Protein AF-A0A969JXB5-F1 (afdb_monomer_lite)

pLDDT: mean 80.89, std 18.25, range [43.0, 97.88]

Secondary structure (DSSP, 8-state):
--HHHHHHHHHHHHHHHHHHHHHHHTS---SS-PEEEEE---S--EEEETTEEEEEHHHHHH-SSHHHHHHHHHHHHHHHHHHHHHHHHHHHHGGGSTTSGGGSSSSS--

Structure (mmCIF, N/CA/C/O backbone):
data_AF-A0A969JXB5-F1
#
_entry.id   AF-A0A969JXB5-F1
#
loop_
_atom_site.group_PDB
_atom_site.id
_atom_site.type_symbol
_atom_site.label_atom_id
_atom_site.label_alt_id
_atom_site.label_comp_id
_atom_site.label_asym_id
_atom_site.label_entity_id
_atom_site.label_seq_id
_atom_site.pdbx_PDB_ins_code
_atom_site.Cartn_x
_atom_site.Cartn_y
_atom_site.Cartn_z
_atom_site.occupancy
_atom_site.B_iso_or_equiv
_atom_site.auth_seq_id
_atom_site.auth_comp_id
_atom_site.auth_asym_id
_atom_site.auth_atom_id
_atom_site.pdbx_PDB_model_num
ATOM 1 N N . MET A 1 1 ? 5.633 -7.988 27.894 1.00 43.62 1 MET A N 1
ATOM 2 C CA . MET A 1 1 ? 5.882 -8.612 26.575 1.00 43.62 1 MET A CA 1
ATOM 3 C C . MET A 1 1 ? 4.547 -8.702 25.844 1.00 43.62 1 MET A C 1
ATOM 5 O O . MET A 1 1 ? 3.633 -9.311 26.382 1.00 43.62 1 MET A O 1
ATOM 9 N N . LYS A 1 2 ? 4.388 -8.007 24.706 1.00 53.62 2 LYS A N 1
ATOM 10 C CA . LYS A 1 2 ? 3.129 -7.912 23.942 1.00 53.62 2 LYS A CA 1
ATOM 11 C C . LYS A 1 2 ? 3.051 -9.018 22.877 1.00 53.62 2 LYS A C 1
ATOM 13 O O . LYS A 1 2 ? 3.195 -8.744 21.695 1.00 53.62 2 LYS A O 1
ATOM 18 N N . GLN A 1 3 ? 2.854 -10.268 23.288 1.00 55.38 3 GLN A N 1
ATOM 19 C CA . GLN A 1 3 ? 2.769 -11.384 22.332 1.00 55.38 3 GLN A CA 1
ATOM 20 C C . GLN A 1 3 ? 1.574 -11.247 21.368 1.00 55.38 3 GLN A C 1
ATOM 22 O O . GLN A 1 3 ? 1.705 -11.570 20.197 1.00 55.38 3 GLN A O 1
ATOM 27 N N . GLY A 1 4 ? 0.451 -10.679 21.826 1.00 57.72 4 GLY A N 1
ATOM 28 C CA . GLY A 1 4 ? -0.711 -10.409 20.968 1.00 57.72 4 GLY A CA 1
ATOM 29 C C . GLY A 1 4 ? -0.495 -9.291 19.941 1.00 57.72 4 GLY A C 1
ATOM 30 O O . GLY A 1 4 ? -0.932 -9.431 18.810 1.00 57.72 4 GLY A O 1
ATOM 31 N N . ALA A 1 5 ? 0.233 -8.224 20.295 1.00 61.16 5 ALA A N 1
ATOM 32 C CA . ALA A 1 5 ? 0.480 -7.121 19.357 1.00 61.16 5 ALA A CA 1
ATOM 33 C C . ALA A 1 5 ? 1.356 -7.562 18.176 1.00 61.16 5 ALA A C 1
ATOM 35 O O . ALA A 1 5 ? 1.070 -7.201 17.047 1.00 61.16 5 ALA A O 1
ATOM 36 N N . LEU A 1 6 ? 2.359 -8.410 18.433 1.00 63.56 6 LEU A N 1
ATOM 37 C CA . LEU A 1 6 ? 3.216 -8.955 17.377 1.00 63.56 6 LEU A CA 1
ATOM 38 C C . LEU A 1 6 ? 2.440 -9.862 16.405 1.00 63.56 6 LEU A C 1
ATOM 40 O O . LEU A 1 6 ? 2.678 -9.808 15.205 1.00 63.56 6 LEU A O 1
ATOM 44 N N . LEU A 1 7 ? 1.490 -10.663 16.904 1.00 62.44 7 LEU A N 1
ATOM 45 C CA . LEU A 1 7 ? 0.638 -11.510 16.057 1.00 62.44 7 LEU A CA 1
ATOM 46 C C . LEU A 1 7 ? -0.356 -10.690 15.221 1.00 62.44 7 LEU A C 1
ATOM 48 O O . LEU A 1 7 ? -0.614 -11.030 14.065 1.00 62.44 7 LEU A O 1
ATOM 52 N N . ASP A 1 8 ? -0.907 -9.612 15.784 1.00 75.25 8 ASP A N 1
ATOM 53 C CA . ASP A 1 8 ? -1.753 -8.682 15.030 1.00 75.25 8 ASP A CA 1
ATOM 54 C C . ASP A 1 8 ? -0.945 -7.964 13.941 1.00 75.25 8 ASP A C 1
ATOM 56 O O . ASP A 1 8 ? -1.415 -7.865 12.806 1.00 75.25 8 ASP A O 1
ATOM 60 N N . ASP A 1 9 ? 0.282 -7.532 14.248 1.00 79.88 9 ASP A N 1
ATOM 61 C CA . ASP A 1 9 ? 1.196 -6.925 13.276 1.00 79.88 9 ASP A CA 1
ATOM 62 C C . ASP A 1 9 ? 1.502 -7.896 12.121 1.00 79.88 9 ASP A C 1
ATOM 64 O O . ASP A 1 9 ? 1.387 -7.520 10.954 1.00 79.88 9 ASP A O 1
ATOM 68 N N . GLU A 1 10 ? 1.794 -9.170 12.410 1.00 87.56 10 GLU A N 1
ATOM 69 C CA . GLU A 1 10 ? 2.010 -10.210 11.389 1.00 87.56 10 GLU A CA 1
ATOM 70 C C . GLU A 1 10 ? 0.767 -10.461 10.524 1.00 87.56 10 GLU A C 1
ATOM 72 O O . GLU A 1 10 ? 0.869 -10.643 9.303 1.00 87.56 10 GLU A O 1
ATOM 77 N N . ARG A 1 11 ? -0.425 -10.451 11.132 1.00 90.81 11 ARG A N 1
ATOM 78 C CA . ARG A 1 11 ? -1.689 -10.630 10.413 1.00 90.81 11 ARG A CA 1
ATOM 79 C C . ARG A 1 11 ? -1.971 -9.453 9.485 1.00 90.81 11 ARG A C 1
ATOM 81 O O . ARG A 1 11 ? -2.326 -9.675 8.327 1.00 90.81 11 ARG A O 1
ATOM 88 N N . TRP A 1 12 ? -1.812 -8.223 9.968 1.00 92.31 12 TRP A N 1
ATOM 89 C CA . TRP A 1 12 ? -1.992 -7.025 9.151 1.00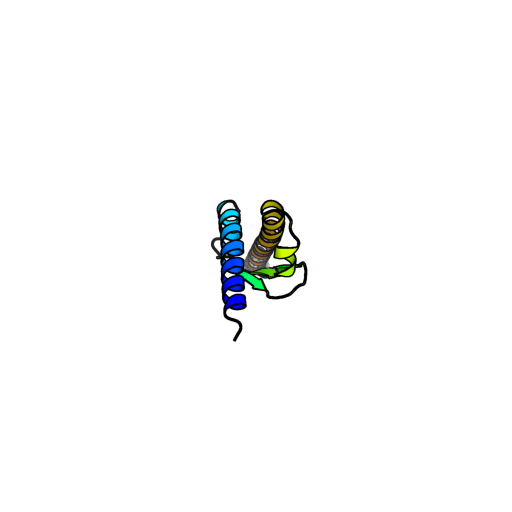 92.31 12 TRP A CA 1
ATOM 90 C C . TRP A 1 12 ? -0.977 -6.960 8.020 1.00 92.31 12 TRP A C 1
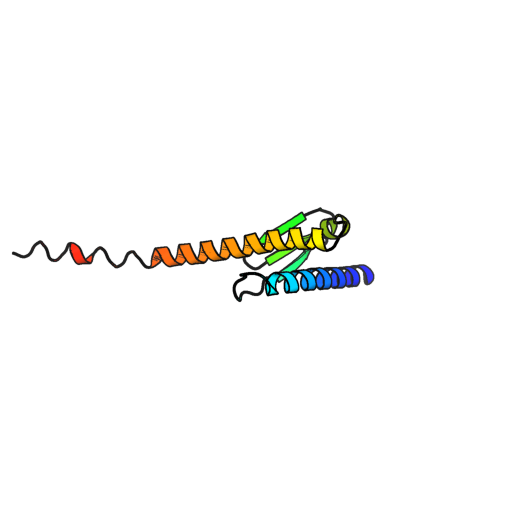ATOM 92 O O . TRP A 1 12 ? -1.351 -6.693 6.879 1.00 92.31 12 TRP A O 1
ATOM 102 N N . GLN A 1 13 ? 0.281 -7.278 8.316 1.00 95.44 13 GLN A N 1
ATOM 103 C CA . GLN A 1 13 ? 1.343 -7.343 7.323 1.00 95.44 13 GLN A CA 1
ATOM 104 C C . GLN A 1 13 ? 1.016 -8.357 6.220 1.00 95.44 13 GLN A C 1
ATOM 106 O O . GLN A 1 13 ? 1.100 -8.032 5.037 1.00 95.44 13 GLN A O 1
ATOM 111 N N . SER A 1 14 ? 0.581 -9.563 6.593 1.00 95.38 14 SER A N 1
ATOM 112 C CA . SER A 1 14 ? 0.199 -10.609 5.635 1.00 95.38 14 SER A CA 1
ATOM 113 C C . SER A 1 14 ? -1.015 -10.210 4.793 1.00 95.38 14 SER A C 1
ATOM 115 O O . SER A 1 14 ? -1.066 -10.491 3.597 1.00 95.38 14 SER A O 1
ATOM 117 N N . TYR A 1 15 ? -1.991 -9.537 5.403 1.00 95.62 15 TYR A N 1
ATOM 118 C CA . TYR A 1 15 ? -3.192 -9.073 4.717 1.00 95.62 15 TYR A CA 1
ATOM 119 C C . TYR A 1 15 ? -2.886 -7.986 3.679 1.00 95.62 15 TYR A C 1
ATOM 121 O O . TYR A 1 15 ? -3.296 -8.106 2.525 1.00 95.62 15 TYR A O 1
ATOM 129 N N . VAL A 1 16 ? -2.108 -6.967 4.058 1.00 96.62 16 VAL A N 1
ATOM 130 C CA . VAL A 1 16 ? -1.670 -5.909 3.134 1.00 96.62 16 VAL A CA 1
ATOM 131 C C . VAL A 1 16 ? -0.819 -6.493 2.008 1.00 96.62 16 VAL A C 1
ATOM 133 O O . VAL A 1 16 ? -1.043 -6.147 0.850 1.00 96.62 16 VAL A O 1
ATOM 136 N N . GLN A 1 17 ? 0.093 -7.422 2.319 1.00 96.06 17 GLN A N 1
ATOM 137 C CA . GLN A 1 17 ? 0.889 -8.118 1.307 1.00 96.06 17 GLN A CA 1
ATOM 138 C C . GLN A 1 17 ? -0.003 -8.858 0.303 1.00 96.06 17 GLN A C 1
ATOM 140 O O . GLN A 1 17 ? 0.194 -8.719 -0.898 1.00 96.06 17 GLN A O 1
ATOM 145 N N . ALA A 1 18 ? -1.022 -9.587 0.768 1.00 96.44 18 ALA A N 1
ATOM 146 C CA . ALA A 1 18 ? -1.918 -10.334 -0.112 1.00 96.44 18 ALA A CA 1
ATOM 147 C C . ALA A 1 18 ? -2.707 -9.426 -1.070 1.00 96.44 18 ALA A C 1
ATOM 149 O O . ALA A 1 18 ? -2.877 -9.765 -2.242 1.00 96.44 18 ALA A O 1
ATOM 150 N N . ILE A 1 19 ? -3.183 -8.270 -0.597 1.00 97.00 19 ILE A N 1
ATOM 151 C CA . ILE A 1 19 ? -3.841 -7.273 -1.456 1.00 97.00 19 ILE A CA 1
ATOM 152 C C . ILE A 1 19 ? -2.836 -6.698 -2.456 1.00 97.00 19 ILE A C 1
ATOM 154 O O . ILE A 1 19 ? -3.118 -6.645 -3.653 1.00 97.00 19 ILE A O 1
ATOM 158 N N . GLY A 1 20 ? -1.655 -6.310 -1.973 1.00 95.12 20 GLY A N 1
ATOM 159 C CA . GLY A 1 20 ? -0.570 -5.783 -2.789 1.00 95.12 20 GLY A CA 1
ATOM 160 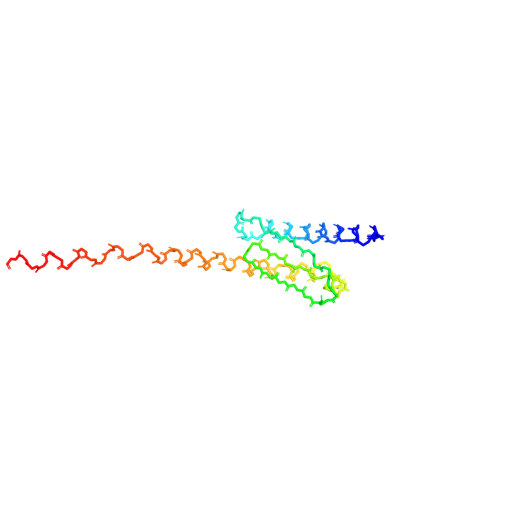C C . GLY A 1 20 ? -0.168 -6.731 -3.918 1.00 95.12 20 GLY A C 1
ATOM 161 O O . GLY A 1 20 ? -0.108 -6.314 -5.071 1.00 95.12 20 GLY A O 1
ATOM 162 N N . ASP A 1 21 ? 0.004 -8.017 -3.620 1.00 94.50 21 ASP A N 1
ATOM 163 C CA . ASP A 1 21 ? 0.345 -9.051 -4.601 1.00 94.50 21 ASP A CA 1
ATOM 164 C C . ASP A 1 21 ? -0.739 -9.199 -5.677 1.00 94.50 21 ASP A C 1
ATOM 166 O O . ASP A 1 21 ? -0.425 -9.286 -6.868 1.00 94.50 21 ASP A O 1
ATOM 170 N N . ARG A 1 22 ? -2.022 -9.175 -5.284 1.00 95.12 22 ARG A N 1
ATOM 171 C CA . ARG A 1 22 ? -3.148 -9.208 -6.233 1.00 95.12 22 ARG A CA 1
ATOM 172 C C . ARG A 1 22 ? -3.148 -7.992 -7.156 1.00 95.12 22 ARG A C 1
ATOM 174 O O . ARG A 1 22 ? -3.371 -8.147 -8.354 1.00 95.12 22 ARG A O 1
ATOM 181 N N . LEU A 1 23 ? -2.886 -6.802 -6.615 1.00 94.56 23 LEU A N 1
ATOM 182 C CA . LEU A 1 23 ? -2.827 -5.562 -7.391 1.00 94.56 23 LEU A CA 1
ATOM 183 C C . LEU A 1 23 ? -1.624 -5.546 -8.338 1.00 94.56 23 LEU A C 1
ATOM 185 O O . LEU A 1 23 ? -1.772 -5.201 -9.509 1.00 94.56 23 LEU A O 1
ATOM 189 N N . ILE A 1 24 ? -0.450 -5.975 -7.868 1.00 93.25 24 ILE A N 1
ATOM 190 C CA . ILE A 1 24 ? 0.763 -6.068 -8.687 1.00 93.25 24 ILE A CA 1
ATOM 191 C C . ILE A 1 24 ? 0.543 -7.013 -9.867 1.00 93.25 24 ILE A C 1
ATOM 193 O O . ILE A 1 24 ? 0.908 -6.659 -10.988 1.00 93.25 24 ILE A O 1
ATOM 197 N N . ALA A 1 25 ? -0.091 -8.169 -9.639 1.00 92.06 25 ALA A N 1
ATOM 198 C CA . ALA A 1 25 ? -0.314 -9.194 -10.661 1.00 92.06 25 ALA A CA 1
ATOM 199 C C . ALA A 1 25 ? -1.128 -8.706 -11.873 1.00 92.06 25 ALA A C 1
ATOM 201 O O . ALA A 1 25 ? -1.032 -9.293 -12.949 1.00 92.06 25 ALA A O 1
ATOM 202 N N . VAL A 1 26 ? -1.913 -7.638 -11.709 1.00 91.56 26 VAL A N 1
ATOM 203 C CA . VAL A 1 26 ? -2.724 -7.023 -12.773 1.00 91.56 26 VAL A CA 1
ATOM 204 C C . VAL A 1 26 ? -2.228 -5.630 -13.179 1.00 91.56 26 VAL A C 1
ATOM 206 O O . VAL A 1 26 ? -2.887 -4.941 -13.956 1.00 91.56 26 VAL A O 1
ATOM 209 N N . SER A 1 27 ? -1.079 -5.199 -12.658 1.00 87.25 27 SER A N 1
ATOM 210 C CA . SER A 1 27 ? -0.502 -3.878 -12.914 1.00 87.25 27 SER A CA 1
ATOM 211 C C . SER A 1 27 ? 0.604 -3.918 -13.974 1.00 87.25 27 SER A C 1
ATOM 213 O O . SER A 1 27 ? 1.116 -4.975 -14.336 1.00 87.25 27 SER A O 1
ATOM 215 N N . SER A 1 28 ? 1.036 -2.736 -14.418 1.00 84.25 28 SER A N 1
ATOM 216 C CA . SER A 1 28 ? 2.243 -2.562 -15.241 1.00 84.25 28 SER A CA 1
ATOM 217 C C . SER A 1 28 ? 3.516 -2.410 -14.398 1.00 84.25 28 SER A C 1
ATOM 219 O O . SER A 1 28 ? 4.507 -1.869 -14.897 1.00 84.25 28 SER A O 1
ATOM 221 N N . ALA A 1 29 ? 3.486 -2.801 -13.117 1.00 79.00 29 ALA A N 1
ATOM 222 C CA . ALA A 1 29 ? 4.634 -2.658 -12.236 1.00 79.00 29 ALA A CA 1
ATOM 223 C C . ALA A 1 29 ? 5.867 -3.345 -12.856 1.00 79.00 29 ALA A C 1
ATOM 225 O O . ALA A 1 29 ? 5.764 -4.471 -13.356 1.00 79.00 29 ALA A O 1
ATOM 226 N N . PRO A 1 30 ? 7.036 -2.680 -12.865 1.00 69.94 30 PRO A N 1
ATOM 227 C CA . PRO A 1 30 ? 8.278 -3.302 -13.306 1.00 69.94 30 PRO A CA 1
ATOM 228 C C . PRO A 1 30 ? 8.572 -4.548 -12.463 1.00 69.94 30 PRO A C 1
ATOM 230 O O . PRO A 1 30 ? 8.060 -4.688 -11.360 1.00 69.94 30 PRO A O 1
ATOM 233 N N . SER A 1 31 ? 9.473 -5.417 -12.924 1.00 59.88 31 SER A N 1
ATOM 234 C CA . SER A 1 31 ? 9.909 -6.626 -12.199 1.00 59.88 31 SER A CA 1
ATOM 235 C C . SER A 1 31 ? 10.563 -6.374 -10.826 1.00 59.88 31 SER A C 1
ATOM 237 O O . SER A 1 31 ? 11.104 -7.303 -10.226 1.00 59.88 31 SER A O 1
ATOM 239 N N . GLU A 1 32 ? 10.576 -5.131 -10.348 1.00 65.06 32 GLU A N 1
ATOM 240 C CA . GLU A 1 32 ? 10.969 -4.790 -8.992 1.00 65.06 32 GLU A CA 1
ATOM 241 C C . GLU A 1 32 ? 9.858 -5.203 -8.033 1.00 65.06 32 GLU A C 1
ATOM 243 O O . GLU A 1 32 ? 8.694 -4.833 -8.183 1.00 65.06 32 GLU A O 1
ATOM 248 N N . LYS A 1 33 ? 10.225 -6.009 -7.037 1.00 78.62 33 LYS A N 1
ATOM 249 C CA . LYS A 1 33 ? 9.309 -6.348 -5.956 1.00 78.62 33 LYS A CA 1
ATOM 250 C C . LYS A 1 33 ? 9.041 -5.085 -5.146 1.00 78.62 33 LYS A C 1
ATOM 252 O O . LYS A 1 33 ? 9.910 -4.656 -4.395 1.00 78.62 33 LYS A O 1
ATOM 257 N N . ILE A 1 34 ? 7.841 -4.529 -5.281 1.00 90.06 34 ILE A N 1
ATOM 258 C CA . ILE A 1 34 ? 7.326 -3.537 -4.337 1.00 90.06 34 ILE A CA 1
ATOM 259 C C . ILE A 1 34 ? 7.198 -4.226 -2.978 1.00 90.06 34 ILE A C 1
ATOM 261 O O . ILE A 1 34 ? 6.593 -5.297 -2.873 1.00 90.06 34 ILE A O 1
ATOM 265 N N . ILE A 1 35 ? 7.788 -3.627 -1.949 1.00 92.81 35 ILE A N 1
ATOM 266 C CA . ILE A 1 35 ? 7.719 -4.138 -0.583 1.00 92.81 35 ILE A CA 1
ATOM 267 C C . ILE A 1 35 ? 6.648 -3.359 0.173 1.00 92.81 35 ILE A C 1
ATOM 269 O O . ILE A 1 35 ? 6.685 -2.129 0.227 1.00 92.81 35 ILE A O 1
ATOM 273 N N . PHE A 1 36 ? 5.709 -4.081 0.777 1.00 95.12 36 PHE A N 1
ATOM 274 C CA . PHE A 1 36 ? 4.672 -3.491 1.612 1.00 95.12 36 PHE A CA 1
ATOM 275 C C . PHE A 1 36 ? 5.089 -3.537 3.078 1.00 95.12 36 PHE A C 1
ATOM 277 O O . PHE A 1 36 ? 5.572 -4.566 3.549 1.00 95.12 36 PHE A O 1
ATOM 284 N N . TYR A 1 37 ? 4.853 -2.458 3.817 1.00 95.69 37 TYR A N 1
ATOM 285 C CA . TYR A 1 37 ? 5.097 -2.396 5.256 1.00 95.69 37 TYR A CA 1
ATOM 286 C C . TYR A 1 37 ? 3.907 -1.806 5.996 1.00 95.69 37 TYR A C 1
ATOM 288 O O . TYR A 1 37 ? 3.428 -0.721 5.660 1.00 95.69 37 TYR A O 1
ATOM 296 N N . VAL A 1 38 ? 3.470 -2.495 7.048 1.00 96.00 38 VAL A N 1
ATOM 297 C CA . VAL A 1 38 ? 2.499 -1.952 7.994 1.00 96.00 38 VAL A CA 1
ATOM 298 C C . VAL A 1 38 ? 3.225 -1.187 9.093 1.00 96.00 38 VAL A C 1
ATOM 300 O O . VAL A 1 38 ? 4.124 -1.704 9.752 1.00 96.00 38 VAL A O 1
ATOM 303 N N . VAL A 1 39 ? 2.827 0.066 9.292 1.00 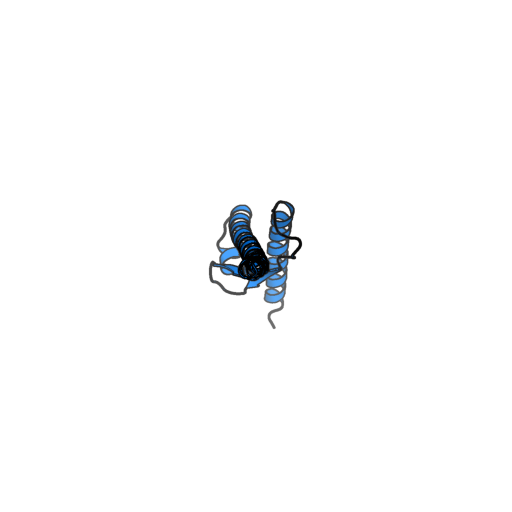94.31 39 VAL A N 1
ATOM 304 C CA . VAL A 1 39 ? 3.383 0.948 10.320 1.00 94.31 39 VAL A CA 1
ATOM 305 C C . VAL A 1 39 ? 2.443 0.962 11.523 1.00 94.31 39 VAL A C 1
ATOM 307 O O . VAL A 1 39 ? 1.276 1.349 11.395 1.00 94.31 39 VAL A O 1
ATOM 310 N N . ASP A 1 40 ? 2.949 0.595 12.706 1.00 92.94 40 ASP A N 1
ATOM 311 C CA . ASP A 1 40 ? 2.196 0.701 13.963 1.00 92.94 40 ASP A CA 1
ATOM 312 C C . ASP A 1 40 ? 2.049 2.171 14.386 1.00 92.94 40 ASP A C 1
ATOM 314 O O . ASP A 1 40 ? 2.818 2.726 15.170 1.00 92.94 40 ASP A O 1
ATOM 318 N N . SER A 1 41 ? 1.047 2.828 13.812 1.00 91.38 41 SER A N 1
ATOM 319 C CA . SER A 1 41 ? 0.678 4.204 14.110 1.00 91.38 41 SER A CA 1
ATOM 320 C C . SER A 1 41 ? -0.827 4.388 13.895 1.00 91.38 41 SER A C 1
ATOM 322 O O . SER A 1 41 ? -1.373 3.871 12.917 1.00 91.38 41 SER A O 1
ATOM 324 N N . PRO A 1 42 ? -1.521 5.130 14.780 1.00 93.69 42 PRO A N 1
ATOM 325 C CA . PRO A 1 42 ? -2.963 5.358 14.678 1.00 93.69 42 PRO A CA 1
ATOM 326 C C . PRO A 1 42 ? -3.342 6.367 13.584 1.00 93.69 42 PRO A C 1
ATOM 328 O O . PRO A 1 42 ? -4.522 6.648 13.402 1.00 93.69 42 PRO A O 1
ATOM 331 N N . GLN A 1 43 ? -2.370 6.949 12.878 1.00 95.94 43 GLN A N 1
ATOM 332 C CA . GLN A 1 43 ? -2.648 7.882 11.790 1.00 95.94 43 GLN A CA 1
ATOM 333 C C . GLN A 1 43 ? -3.352 7.170 10.628 1.00 95.94 43 GLN A C 1
ATOM 335 O O . GLN A 1 43 ? -2.984 6.058 10.251 1.00 95.94 43 GLN A O 1
ATOM 340 N N . VAL A 1 44 ? -4.346 7.833 10.041 1.00 97.12 44 VAL A N 1
ATOM 341 C CA . VAL A 1 44 ? -5.020 7.373 8.822 1.00 97.12 44 VAL A CA 1
ATOM 342 C C . VAL A 1 44 ? -4.186 7.834 7.632 1.00 97.12 44 VAL A C 1
ATOM 344 O O . VAL A 1 44 ? -4.365 8.946 7.143 1.00 97.12 44 VAL A O 1
ATOM 347 N N . ASN A 1 45 ? -3.203 7.022 7.239 1.00 96.88 45 ASN A N 1
ATOM 348 C CA . ASN A 1 45 ? -2.276 7.377 6.171 1.00 96.88 45 ASN A CA 1
ATOM 349 C C . ASN A 1 45 ? -1.742 6.153 5.405 1.00 96.88 45 ASN A C 1
ATOM 351 O O . ASN A 1 45 ? -1.728 5.029 5.913 1.00 96.88 45 ASN A O 1
ATOM 355 N N . ALA A 1 46 ? -1.269 6.405 4.192 1.00 96.88 46 ALA A N 1
ATOM 356 C CA . ALA A 1 46 ? -0.473 5.507 3.371 1.00 96.88 46 ALA A CA 1
ATOM 357 C C . ALA A 1 46 ? 0.490 6.349 2.523 1.00 96.88 46 ALA A C 1
ATOM 359 O O . ALA A 1 46 ? 0.299 7.555 2.375 1.00 96.88 46 ALA A O 1
ATOM 360 N N . GLY A 1 47 ? 1.552 5.739 2.012 1.00 95.62 47 GLY A N 1
ATOM 361 C CA . GLY A 1 47 ? 2.503 6.461 1.177 1.00 95.62 47 GLY A CA 1
ATOM 362 C C . GLY A 1 47 ? 3.464 5.546 0.443 1.00 95.62 47 GLY A C 1
ATOM 363 O O . GLY A 1 47 ? 3.668 4.396 0.838 1.00 95.62 47 GLY A O 1
ATOM 364 N N . ALA A 1 48 ? 4.093 6.090 -0.590 1.00 93.31 48 ALA A N 1
ATOM 365 C CA . ALA A 1 48 ? 5.073 5.401 -1.409 1.00 93.31 48 ALA A CA 1
ATOM 366 C C . ALA A 1 48 ? 6.459 6.061 -1.356 1.00 93.31 48 ALA A C 1
ATOM 368 O O . ALA A 1 48 ? 6.599 7.281 -1.292 1.00 93.31 48 ALA A O 1
ATOM 369 N N . LEU A 1 49 ? 7.493 5.226 -1.438 1.00 89.88 49 LEU A N 1
ATOM 370 C CA . LEU A 1 49 ? 8.862 5.593 -1.810 1.00 89.88 49 LEU A CA 1
ATOM 371 C C . LEU A 1 49 ? 9.293 4.690 -2.978 1.00 89.88 49 LEU A C 1
ATOM 373 O O . LEU A 1 49 ? 8.637 3.674 -3.215 1.00 89.88 49 LEU A O 1
ATOM 377 N N . PRO A 1 50 ? 10.388 4.991 -3.700 1.00 88.25 50 PRO A N 1
ATOM 378 C CA . PRO A 1 50 ? 10.893 4.093 -4.739 1.00 88.25 50 PRO A CA 1
ATOM 379 C C . PRO A 1 50 ? 11.068 2.655 -4.213 1.00 88.25 50 PRO A C 1
ATOM 381 O O . PRO A 1 50 ? 11.912 2.399 -3.357 1.00 88.25 50 PRO A O 1
ATOM 384 N N . GLY A 1 51 ? 10.219 1.733 -4.685 1.00 88.75 51 GLY A N 1
ATOM 385 C CA . GLY A 1 51 ? 10.198 0.317 -4.294 1.00 88.75 51 GLY A CA 1
ATOM 386 C C . GLY A 1 51 ? 9.419 -0.044 -3.016 1.00 88.75 51 GLY A C 1
ATOM 387 O O . GLY A 1 51 ? 9.338 -1.227 -2.687 1.00 88.75 51 GLY A O 1
ATOM 388 N N . TYR A 1 52 ? 8.817 0.916 -2.306 1.00 92.50 52 TYR A N 1
ATOM 389 C CA . TYR A 1 52 ? 8.151 0.670 -1.019 1.00 92.50 52 TYR A CA 1
ATOM 390 C C . TYR A 1 52 ? 6.764 1.299 -0.949 1.00 92.50 52 TYR A C 1
ATOM 392 O O . TYR A 1 52 ? 6.571 2.440 -1.361 1.00 92.50 52 TYR A O 1
ATOM 400 N N . VAL A 1 53 ? 5.828 0.582 -0.333 1.00 95.44 53 VAL A N 1
ATOM 401 C CA . VAL A 1 53 ? 4.506 1.093 0.044 1.00 95.44 53 VAL A CA 1
ATOM 402 C C . VAL A 1 53 ? 4.315 0.904 1.546 1.00 95.44 53 VAL A C 1
ATOM 404 O O . VAL A 1 53 ? 4.472 -0.195 2.076 1.00 95.44 53 VAL A O 1
ATOM 407 N N . PHE A 1 54 ? 3.950 1.978 2.236 1.00 96.38 54 PHE A N 1
ATOM 408 C CA . PHE A 1 54 ? 3.691 1.996 3.671 1.00 96.38 54 PHE A CA 1
ATOM 409 C C . PHE A 1 54 ? 2.199 2.174 3.923 1.00 96.38 54 PHE A C 1
ATOM 411 O O . PHE A 1 54 ? 1.568 3.063 3.354 1.00 96.38 54 PHE A O 1
ATOM 418 N N . VAL A 1 55 ? 1.642 1.359 4.813 1.00 97.19 55 VAL A N 1
ATOM 419 C CA . VAL A 1 55 ? 0.234 1.411 5.215 1.00 97.19 55 VAL A CA 1
ATOM 420 C C . VAL A 1 55 ? 0.172 1.559 6.727 1.00 97.19 55 VAL A C 1
ATOM 422 O O . VAL A 1 55 ? 0.730 0.749 7.462 1.00 97.19 55 VAL A O 1
ATOM 425 N N . TYR A 1 56 ? -0.488 2.600 7.225 1.00 96.00 56 TYR A N 1
ATOM 426 C CA . TYR A 1 56 ? -0.556 2.847 8.663 1.00 96.00 56 TYR A CA 1
ATOM 427 C C . TYR A 1 56 ? -1.710 2.053 9.277 1.00 96.00 56 TYR A C 1
ATOM 429 O O . TYR A 1 56 ? -2.792 1.963 8.694 1.00 96.00 56 TYR A O 1
ATOM 437 N N . ARG A 1 57 ? -1.521 1.516 10.488 1.00 94.56 57 ARG A N 1
ATOM 438 C CA . ARG A 1 57 ? -2.569 0.759 11.196 1.00 94.56 57 ARG A CA 1
ATOM 439 C C . ARG A 1 57 ? -3.869 1.555 11.352 1.00 94.56 57 ARG A C 1
ATOM 441 O O . ARG A 1 57 ? -4.944 0.975 11.239 1.00 94.56 57 ARG A O 1
ATOM 448 N N . GLY A 1 58 ? -3.783 2.872 11.547 1.00 93.12 58 GLY A N 1
ATOM 449 C CA . GLY A 1 58 ? -4.954 3.751 11.583 1.00 93.12 58 GLY A CA 1
ATOM 450 C C . GLY A 1 58 ? -5.801 3.692 10.309 1.00 93.12 58 GLY A C 1
ATOM 451 O O . GLY A 1 58 ? -7.026 3.674 10.402 1.00 93.12 58 GLY A O 1
ATOM 452 N N . LEU A 1 59 ? -5.175 3.574 9.131 1.00 95.88 59 LEU A N 1
ATOM 453 C CA . LEU A 1 59 ? -5.885 3.403 7.860 1.00 95.88 59 LEU A CA 1
ATOM 454 C C . LEU A 1 59 ? -6.609 2.052 7.789 1.00 95.88 59 LEU A C 1
ATOM 456 O O . LEU A 1 59 ? -7.766 2.009 7.379 1.00 95.88 59 LEU A O 1
ATOM 460 N N . LEU A 1 60 ? -5.969 0.972 8.250 1.00 93.81 60 LEU A N 1
ATOM 461 C CA . LEU A 1 60 ? -6.559 -0.376 8.274 1.00 93.81 60 LEU A CA 1
ATOM 462 C C . LEU A 1 60 ? -7.817 -0.452 9.146 1.00 93.81 60 LEU A C 1
ATOM 464 O O . LEU A 1 60 ? -8.727 -1.217 8.849 1.00 93.81 60 LEU A O 1
ATOM 468 N N . THR A 1 61 ? -7.870 0.347 10.212 1.00 93.12 61 THR A N 1
ATOM 469 C CA . THR A 1 61 ? -9.046 0.454 11.086 1.00 93.12 61 THR A CA 1
ATOM 470 C C . THR A 1 61 ? -10.083 1.472 10.613 1.00 93.12 61 THR A C 1
ATOM 472 O O . THR A 1 61 ? -11.192 1.482 11.138 1.00 93.12 61 THR A O 1
ATOM 475 N N . PHE A 1 62 ? -9.717 2.358 9.684 1.00 95.38 62 PHE A N 1
ATOM 476 C CA . PHE A 1 62 ? -10.576 3.434 9.187 1.00 95.38 62 PHE A CA 1
ATOM 477 C C . PHE A 1 62 ? -11.393 3.014 7.963 1.00 95.38 62 PHE A C 1
ATOM 479 O O . PHE A 1 62 ? -12.545 3.414 7.835 1.00 95.38 62 PHE A O 1
ATOM 486 N N . VAL A 1 63 ? -10.798 2.230 7.060 1.00 94.12 63 VAL A N 1
ATOM 487 C CA . VAL A 1 63 ? -11.485 1.732 5.862 1.00 94.12 63 VAL A CA 1
ATOM 488 C C . VAL A 1 63 ? -12.597 0.745 6.218 1.00 94.12 63 VAL A C 1
ATOM 490 O O . VAL A 1 63 ? -12.445 -0.101 7.098 1.00 94.12 63 VAL A O 1
ATOM 493 N N . GLU A 1 64 ? -13.714 0.827 5.500 1.00 95.31 64 GLU A N 1
ATOM 494 C CA . GLU A 1 64 ? -14.901 0.002 5.763 1.00 95.31 64 GLU A CA 1
ATOM 495 C C . GLU A 1 64 ? -14.948 -1.265 4.897 1.00 95.31 64 GLU A C 1
ATOM 497 O O . GLU A 1 64 ? -15.727 -2.180 5.166 1.00 95.31 64 GLU A O 1
ATOM 502 N N . SER A 1 65 ? -14.121 -1.338 3.849 1.00 96.44 65 SER A N 1
ATOM 503 C CA . SER A 1 65 ? -14.055 -2.490 2.951 1.00 96.44 65 SER A CA 1
ATOM 504 C C . SER A 1 65 ? -12.649 -2.744 2.407 1.00 96.44 65 SER A C 1
ATOM 506 O O . SER A 1 65 ? -11.802 -1.847 2.356 1.00 96.44 65 SER A O 1
ATOM 508 N N . GLU A 1 66 ? -12.409 -3.982 1.957 1.00 96.75 66 GLU A N 1
ATOM 509 C CA . GLU A 1 66 ? -11.169 -4.343 1.258 1.00 96.75 66 GLU A CA 1
ATOM 510 C C . GLU A 1 66 ? -10.989 -3.509 -0.018 1.00 96.75 66 GLU A C 1
ATOM 512 O O . GLU A 1 66 ? -9.876 -3.076 -0.293 1.00 96.75 66 GLU A O 1
ATOM 517 N N . ASP A 1 67 ? -12.071 -3.202 -0.741 1.00 97.38 67 ASP A N 1
ATOM 518 C CA . ASP A 1 67 ? -12.019 -2.400 -1.969 1.00 97.38 67 ASP A CA 1
ATOM 519 C C . ASP A 1 67 ? -11.495 -0.980 -1.716 1.00 97.38 67 ASP A C 1
ATOM 521 O O . ASP A 1 67 ? -10.699 -0.458 -2.497 1.00 97.38 67 ASP A O 1
ATOM 525 N N . GLN A 1 68 ? -11.900 -0.353 -0.604 1.00 97.69 68 GLN A N 1
ATOM 526 C CA . GLN A 1 68 ? -11.392 0.966 -0.216 1.00 97.69 68 GLN A CA 1
ATOM 527 C C . GLN A 1 68 ? -9.892 0.905 0.086 1.00 97.69 68 GLN A C 1
ATOM 529 O O . GLN A 1 68 ? -9.128 1.747 -0.388 1.00 97.69 68 GLN A O 1
ATOM 534 N N . LEU A 1 69 ? -9.453 -0.117 0.826 1.00 97.44 69 LEU A N 1
ATOM 535 C CA . LEU A 1 69 ? -8.036 -0.323 1.116 1.00 97.44 69 LEU A CA 1
ATOM 536 C C . LEU A 1 69 ? -7.232 -0.606 -0.161 1.00 97.44 69 LEU A C 1
ATOM 538 O O . LEU A 1 69 ? -6.178 -0.009 -0.372 1.00 97.44 69 LEU A O 1
ATOM 542 N N . ALA A 1 70 ? -7.743 -1.470 -1.036 1.00 97.56 70 ALA A N 1
ATOM 543 C CA . ALA A 1 70 ? -7.128 -1.803 -2.313 1.00 97.56 70 ALA A CA 1
ATOM 544 C C . ALA A 1 70 ? -7.027 -0.577 -3.231 1.00 97.56 70 ALA A C 1
ATOM 546 O O . ALA A 1 70 ? -6.015 -0.410 -3.907 1.00 97.56 70 ALA A O 1
ATOM 547 N N . SER A 1 71 ? -8.020 0.318 -3.213 1.00 97.56 71 SER A N 1
ATOM 548 C CA . SER A 1 71 ? -7.963 1.585 -3.948 1.00 97.56 71 SER A CA 1
ATOM 549 C C . SER A 1 71 ? -6.823 2.482 -3.460 1.00 97.56 71 SER A C 1
ATOM 551 O O . SER A 1 71 ? -6.134 3.079 -4.286 1.00 97.56 71 SER A O 1
ATOM 553 N N . VAL A 1 72 ? -6.605 2.583 -2.143 1.00 97.88 72 VAL A N 1
ATOM 554 C CA . VAL A 1 72 ? -5.499 3.378 -1.580 1.00 97.88 72 VAL A CA 1
ATOM 555 C C . VAL A 1 72 ? -4.151 2.736 -1.907 1.00 97.88 72 VAL A C 1
ATOM 557 O O . VAL A 1 72 ? -3.262 3.407 -2.417 1.00 97.88 72 VAL A O 1
ATOM 560 N N . ILE A 1 73 ? -4.007 1.424 -1.708 1.00 97.00 73 ILE A N 1
ATOM 561 C CA . ILE A 1 73 ? -2.767 0.706 -2.046 1.00 97.00 73 ILE A CA 1
ATOM 562 C C . ILE A 1 73 ? -2.467 0.812 -3.550 1.00 97.00 73 ILE A C 1
ATOM 564 O O . ILE A 1 73 ? -1.323 1.036 -3.938 1.00 97.00 73 ILE A O 1
ATOM 568 N N . GLY A 1 74 ? -3.485 0.699 -4.405 1.00 95.31 74 GLY A N 1
ATOM 569 C CA . GLY A 1 74 ? -3.350 0.857 -5.852 1.00 95.31 74 GLY A CA 1
ATOM 570 C C . GLY A 1 74 ? -2.892 2.259 -6.262 1.00 95.31 74 GLY A C 1
ATOM 571 O O . GLY A 1 74 ? -2.061 2.385 -7.161 1.00 95.31 74 GLY A O 1
ATOM 572 N N . HIS A 1 75 ? -3.377 3.304 -5.580 1.00 96.12 75 HIS A N 1
ATOM 573 C CA . HIS A 1 75 ? -2.901 4.677 -5.768 1.00 96.12 75 HIS A CA 1
ATOM 574 C C . HIS A 1 75 ? -1.401 4.798 -5.462 1.00 96.12 75 HIS A C 1
ATOM 576 O O . HIS A 1 75 ? -0.650 5.320 -6.286 1.00 96.12 75 HIS A O 1
ATOM 582 N N . GLU A 1 76 ? -0.951 4.237 -4.336 1.00 95.69 76 GLU A N 1
ATOM 583 C CA . GLU A 1 76 ? 0.462 4.266 -3.939 1.00 95.69 76 GLU A CA 1
ATOM 584 C C . GLU A 1 76 ? 1.363 3.455 -4.880 1.00 95.69 76 GLU A C 1
ATOM 586 O O . GLU A 1 76 ? 2.443 3.913 -5.252 1.00 95.69 76 GLU A O 1
ATOM 591 N N . ILE A 1 77 ? 0.911 2.286 -5.352 1.00 93.75 77 ILE A N 1
ATOM 592 C CA . ILE A 1 77 ? 1.615 1.523 -6.399 1.00 93.75 77 ILE A CA 1
ATOM 593 C C . ILE A 1 77 ? 1.792 2.384 -7.661 1.00 93.75 77 ILE A C 1
ATOM 595 O O . ILE A 1 77 ? 2.857 2.364 -8.278 1.00 93.75 77 ILE A O 1
ATOM 599 N N . GLY A 1 78 ? 0.780 3.175 -8.028 1.00 91.81 78 GLY A N 1
ATOM 600 C CA . GLY A 1 78 ? 0.858 4.125 -9.137 1.00 91.81 78 GLY A CA 1
ATOM 601 C C . GLY A 1 78 ? 1.997 5.139 -8.985 1.00 91.81 78 GLY A C 1
ATOM 602 O O . GLY A 1 78 ? 2.733 5.366 -9.947 1.00 91.81 78 GLY A O 1
ATOM 603 N N . HIS A 1 79 ? 2.198 5.689 -7.782 1.00 92.44 79 HIS A N 1
ATOM 604 C CA . HIS A 1 79 ? 3.322 6.590 -7.487 1.00 92.44 79 HIS A CA 1
ATOM 605 C C . HIS A 1 79 ? 4.675 5.895 -7.632 1.00 92.44 79 HIS A C 1
ATOM 607 O O . HIS A 1 79 ? 5.576 6.443 -8.268 1.00 92.44 79 HIS A O 1
ATOM 613 N N . VAL A 1 80 ? 4.813 4.663 -7.123 1.00 90.44 80 VAL A N 1
ATOM 614 C CA . VAL A 1 80 ? 6.048 3.870 -7.285 1.00 90.44 80 VAL A CA 1
ATOM 615 C C . VAL A 1 80 ? 6.377 3.668 -8.766 1.00 90.44 80 VAL A C 1
ATOM 617 O O . VAL A 1 80 ? 7.510 3.883 -9.198 1.00 90.44 80 VAL A O 1
ATOM 620 N N . ILE A 1 81 ? 5.375 3.295 -9.565 1.00 88.62 81 ILE A N 1
ATOM 621 C CA . ILE A 1 81 ? 5.532 3.082 -11.007 1.00 88.62 81 ILE A CA 1
ATOM 622 C C . ILE A 1 81 ? 5.941 4.382 -11.714 1.00 88.62 81 ILE A C 1
ATOM 624 O O . ILE A 1 81 ? 6.829 4.361 -12.568 1.00 88.62 81 ILE A O 1
ATOM 628 N N . ALA A 1 82 ? 5.314 5.511 -11.376 1.00 86.38 82 ALA A N 1
ATOM 629 C CA . ALA A 1 82 ? 5.614 6.804 -11.984 1.00 86.38 82 ALA A CA 1
ATOM 630 C C . ALA A 1 82 ? 7.071 7.230 -11.740 1.00 86.38 82 ALA A C 1
ATOM 632 O O . ALA A 1 82 ? 7.773 7.557 -12.700 1.00 86.38 82 ALA A O 1
ATOM 633 N N . HIS A 1 83 ? 7.548 7.135 -10.495 1.00 83.19 83 HIS A N 1
ATOM 634 C CA . HIS A 1 83 ? 8.942 7.432 -10.151 1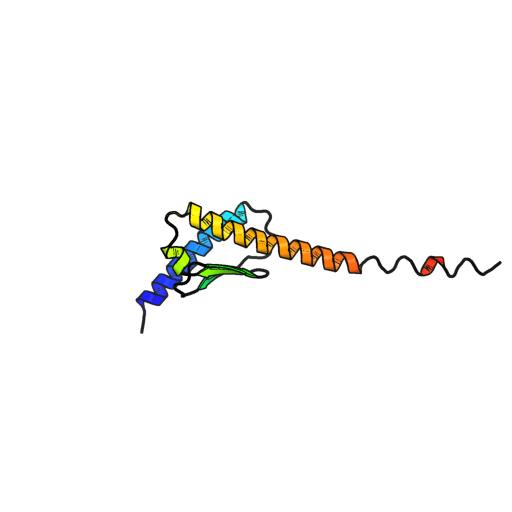.00 83.19 83 HIS A CA 1
ATOM 635 C C . HIS A 1 83 ? 9.930 6.580 -10.952 1.00 83.19 83 HIS A C 1
ATOM 637 O O . HIS A 1 83 ? 10.900 7.102 -11.504 1.00 83.19 83 HIS A O 1
ATOM 643 N N . HIS A 1 84 ? 9.637 5.289 -11.122 1.00 79.06 84 HIS A N 1
ATOM 644 C CA . HIS A 1 84 ? 10.481 4.396 -11.915 1.00 79.06 84 HIS A CA 1
ATOM 645 C C . HIS A 1 84 ? 10.634 4.844 -13.377 1.00 79.06 84 HIS A C 1
ATOM 647 O O . HIS A 1 84 ? 11.710 4.752 -13.977 1.00 79.06 84 HIS A O 1
ATOM 653 N N . TYR A 1 85 ? 9.558 5.346 -13.988 1.00 75.00 85 TYR A N 1
ATOM 654 C CA . TYR A 1 85 ? 9.615 5.869 -15.354 1.00 75.00 85 TYR A CA 1
ATOM 655 C C . TYR A 1 85 ? 10.414 7.173 -15.455 1.00 75.00 85 TYR A C 1
ATOM 657 O O . TYR A 1 85 ? 11.093 7.390 -16.465 1.00 75.00 85 TYR A O 1
ATOM 665 N N . GLU A 1 86 ? 10.357 8.031 -14.438 1.00 75.94 86 GLU A N 1
ATOM 666 C CA . GLU A 1 86 ? 11.147 9.264 -14.382 1.00 75.94 86 GLU A CA 1
ATOM 667 C C . GLU A 1 86 ? 12.648 8.974 -14.257 1.00 75.94 86 GLU A C 1
ATOM 669 O O . GLU A 1 86 ? 13.445 9.537 -15.014 1.00 75.94 86 GLU A O 1
ATOM 674 N N . GLU A 1 87 ? 13.040 8.027 -13.402 1.00 70.62 87 GLU A N 1
ATOM 675 C CA . GLU A 1 87 ? 14.433 7.579 -13.260 1.00 70.62 87 GLU A CA 1
ATOM 676 C C . GLU A 1 87 ? 14.986 6.951 -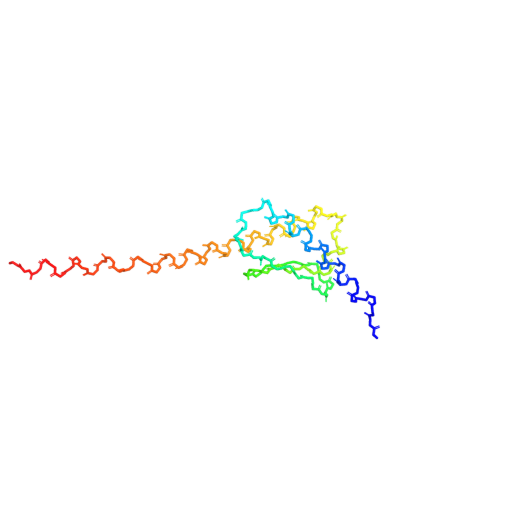14.554 1.00 70.62 87 GLU A C 1
ATOM 678 O O . GLU A 1 87 ? 16.125 7.197 -14.970 1.00 70.62 87 GLU A O 1
ATOM 683 N N . ARG A 1 88 ? 14.161 6.187 -15.280 1.00 65.19 88 ARG A N 1
ATOM 684 C CA . ARG A 1 88 ? 14.540 5.658 -16.604 1.00 65.19 88 ARG A CA 1
ATOM 685 C C . ARG A 1 88 ? 14.669 6.743 -17.673 1.00 65.19 88 ARG A C 1
ATOM 687 O O . ARG A 1 88 ? 15.465 6.609 -18.603 1.00 65.19 88 ARG A O 1
ATOM 694 N N . ARG A 1 89 ? 13.893 7.824 -17.581 1.00 63.38 89 ARG A N 1
ATOM 695 C CA . ARG A 1 89 ? 14.007 8.957 -18.512 1.00 63.38 89 ARG A CA 1
ATOM 696 C C . ARG A 1 89 ? 15.249 9.798 -18.243 1.00 63.38 89 ARG A C 1
ATOM 698 O O . ARG A 1 89 ? 15.916 10.179 -19.204 1.00 63.38 89 ARG A O 1
ATOM 705 N N . SER A 1 90 ? 15.589 10.057 -16.981 1.00 62.81 90 SER A N 1
ATOM 706 C CA . SER A 1 90 ? 16.783 10.838 -16.626 1.00 62.81 90 SER A CA 1
ATOM 707 C C . SER A 1 90 ? 18.076 10.150 -17.087 1.00 62.81 90 SER A C 1
ATOM 709 O O . SER A 1 90 ? 18.963 10.801 -17.641 1.00 62.81 90 SER A O 1
ATOM 711 N N . THR A 1 91 ? 18.141 8.820 -16.990 1.00 57.62 91 THR A N 1
ATOM 712 C CA . THR A 1 91 ? 19.260 8.019 -17.515 1.00 57.62 91 THR A CA 1
ATOM 713 C C . THR A 1 91 ? 19.337 8.020 -19.048 1.00 57.62 91 THR A C 1
ATOM 715 O O . THR A 1 91 ? 20.436 8.039 -19.604 1.00 57.62 91 THR A O 1
ATOM 718 N N . MET A 1 92 ? 18.206 8.098 -19.761 1.00 52.59 92 MET A N 1
ATOM 719 C CA . MET A 1 92 ? 18.187 8.159 -21.231 1.00 52.59 92 MET A CA 1
ATOM 720 C C . MET A 1 92 ? 18.658 9.515 -21.796 1.00 52.59 92 MET A C 1
ATOM 722 O O . MET A 1 92 ? 19.218 9.561 -22.894 1.00 52.59 92 MET A O 1
ATOM 726 N N . VAL A 1 93 ? 18.495 10.619 -21.058 1.00 54.88 93 VAL A N 1
ATOM 727 C CA . VAL A 1 93 ? 18.971 11.950 -21.491 1.00 54.88 93 VAL A CA 1
ATOM 728 C C . VAL A 1 93 ? 20.506 12.044 -21.485 1.00 54.88 93 VAL A C 1
ATOM 730 O O . VAL A 1 93 ? 21.074 12.757 -22.313 1.00 54.88 93 VAL A O 1
ATOM 733 N N . MET A 1 94 ? 21.204 11.256 -20.660 1.00 48.69 94 MET A N 1
ATOM 734 C CA . MET A 1 94 ? 22.674 11.267 -20.596 1.00 48.69 94 MET A CA 1
ATOM 735 C C . MET A 1 94 ? 23.351 10.637 -21.837 1.00 48.69 94 MET A C 1
ATOM 737 O O . MET A 1 94 ? 24.502 10.940 -22.143 1.00 48.69 94 MET A O 1
ATOM 741 N N . GLY A 1 95 ? 22.641 9.808 -22.613 1.00 49.72 95 GLY A N 1
ATOM 742 C CA . GLY A 1 95 ? 23.192 9.120 -23.792 1.00 49.72 95 GLY A CA 1
ATOM 743 C C . GLY A 1 95 ? 23.253 9.942 -25.089 1.00 49.72 95 GLY A C 1
ATOM 744 O O . GLY A 1 95 ? 23.769 9.448 -26.089 1.00 49.72 95 GLY A O 1
ATOM 745 N N . LYS A 1 96 ? 22.730 11.179 -25.119 1.00 46.56 96 LYS A N 1
ATOM 746 C CA . LYS A 1 96 ? 22.580 11.979 -26.358 1.00 46.56 96 LYS A CA 1
ATOM 747 C C . LYS A 1 96 ? 23.551 13.161 -26.532 1.00 46.56 96 LYS A C 1
ATOM 749 O O . LYS A 1 96 ? 23.356 13.952 -27.449 1.00 46.56 96 LYS A O 1
ATOM 754 N N . VAL A 1 97 ? 24.626 13.273 -25.742 1.00 51.50 97 VAL A N 1
ATOM 755 C CA . VAL A 1 97 ? 25.599 14.390 -25.875 1.00 51.50 97 VAL A CA 1
ATOM 756 C C . VAL A 1 97 ? 26.855 14.047 -26.707 1.00 51.50 97 VAL A C 1
ATOM 758 O O . VAL A 1 97 ? 27.583 14.944 -27.119 1.00 51.50 97 VAL A O 1
ATOM 761 N N . VAL A 1 98 ? 27.091 12.788 -27.094 1.00 50.91 98 VAL A N 1
ATOM 762 C CA . VAL A 1 98 ? 28.319 12.402 -27.842 1.00 50.91 98 VAL A CA 1
ATOM 763 C C . VAL A 1 98 ? 28.259 12.722 -29.356 1.00 50.91 98 VAL A C 1
ATOM 765 O O . VAL A 1 98 ? 29.241 12.558 -30.073 1.00 50.91 98 VAL A O 1
ATOM 768 N N . GLY A 1 99 ? 27.134 13.228 -29.875 1.00 51.81 99 GLY A N 1
ATOM 769 C CA . GLY A 1 99 ? 26.897 13.350 -31.323 1.00 51.81 99 GLY A CA 1
ATOM 770 C C . GLY A 1 99 ? 27.142 14.713 -31.985 1.00 51.81 99 GLY A C 1
ATOM 771 O O . GLY A 1 99 ? 27.002 14.791 -33.200 1.00 51.81 99 GLY A O 1
ATOM 772 N N . PHE A 1 100 ? 27.474 15.783 -31.250 1.00 49.84 100 PHE A N 1
ATOM 773 C CA . PHE A 1 100 ? 27.547 17.138 -31.839 1.00 49.84 100 PHE A CA 1
ATOM 774 C C . PHE A 1 100 ? 28.957 17.724 -32.003 1.00 49.84 100 PHE A C 1
ATOM 776 O O . PHE A 1 100 ? 29.117 18.708 -32.720 1.00 49.84 100 PHE A O 1
ATOM 783 N N . VAL A 1 101 ? 30.000 17.126 -31.418 1.00 48.31 101 VAL A N 1
ATOM 784 C CA . VAL A 1 101 ? 31.352 17.725 -31.460 1.00 48.31 101 VAL A CA 1
ATOM 785 C C . VAL A 1 101 ? 32.139 17.362 -32.732 1.00 48.31 101 VAL A C 1
ATOM 787 O O . VAL A 1 101 ? 33.011 18.121 -33.143 1.00 48.31 101 VAL A O 1
ATOM 790 N N . SER A 1 102 ? 31.802 16.275 -33.442 1.00 43.00 102 SER A N 1
ATOM 791 C CA . SER A 1 102 ? 32.534 15.900 -34.673 1.00 43.00 102 SER A CA 1
ATOM 792 C C . SER A 1 102 ? 32.181 16.732 -35.915 1.00 43.00 102 SER A C 1
ATOM 794 O O . SER A 1 102 ? 32.896 16.656 -36.907 1.00 43.00 102 SER A O 1
ATOM 796 N N . ALA A 1 103 ? 31.124 17.550 -35.887 1.00 50.00 103 ALA A N 1
ATOM 797 C CA . ALA A 1 103 ? 30.705 18.318 -37.065 1.00 50.00 103 ALA A CA 1
ATOM 798 C C . ALA A 1 103 ? 31.459 19.651 -37.255 1.00 50.00 103 ALA A C 1
ATOM 800 O O . ALA A 1 103 ? 31.366 20.251 -38.321 1.00 50.00 103 ALA A O 1
ATOM 801 N N . VAL A 1 104 ? 32.214 20.123 -36.253 1.00 55.25 104 VAL A N 1
ATOM 802 C CA . VAL A 1 104 ? 32.867 21.449 -36.306 1.00 55.25 104 VAL A CA 1
ATOM 803 C C . VAL A 1 104 ? 34.333 21.384 -36.764 1.00 55.25 104 VAL A C 1
ATOM 805 O O . VAL A 1 104 ? 34.862 22.386 -37.228 1.00 55.25 104 VAL A O 1
ATOM 808 N N . LEU A 1 105 ? 34.993 20.220 -36.730 1.00 55.25 105 LEU A N 1
ATOM 809 C CA . LEU A 1 105 ? 36.429 20.126 -37.053 1.00 55.25 105 LEU A CA 1
ATOM 810 C C . LEU A 1 105 ? 36.755 19.809 -38.525 1.00 55.25 105 LEU A C 1
ATOM 812 O O . LEU A 1 105 ? 37.914 19.909 -38.912 1.00 55.25 105 LEU A O 1
ATOM 816 N N . THR A 1 106 ? 35.773 19.469 -39.368 1.00 60.59 106 THR A N 1
ATOM 817 C CA . THR A 1 106 ? 36.027 19.117 -40.786 1.00 60.59 106 THR A CA 1
ATOM 818 C C . THR A 1 106 ? 35.765 20.269 -41.767 1.00 60.59 106 THR A C 1
ATOM 820 O O . THR A 1 106 ? 36.089 20.150 -42.942 1.00 60.59 106 THR A O 1
ATOM 823 N N . ALA A 1 107 ? 35.239 21.413 -41.317 1.00 51.00 107 ALA A N 1
ATOM 824 C CA . ALA A 1 107 ? 34.886 22.528 -42.206 1.00 51.00 107 ALA A CA 1
ATOM 825 C C . ALA A 1 107 ? 35.954 23.637 -42.331 1.00 51.00 107 ALA A C 1
ATOM 827 O O . ALA A 1 107 ? 35.702 24.638 -42.994 1.00 51.00 107 ALA A O 1
ATOM 828 N N . SER A 1 108 ? 37.141 23.494 -41.728 1.00 50.03 108 SER A N 1
ATOM 829 C CA . SER A 1 108 ? 38.213 24.507 -41.798 1.00 50.03 108 SER A CA 1
ATOM 830 C C . SER A 1 108 ? 39.516 23.951 -42.380 1.00 50.03 108 SER A C 1
ATOM 832 O O . SER A 1 108 ? 40.597 24.167 -41.833 1.00 50.03 108 SER A O 1
ATOM 834 N N . GLY A 1 109 ? 39.403 23.187 -43.465 1.00 49.94 109 GLY A N 1
ATOM 835 C CA . GLY A 1 109 ? 40.532 22.588 -44.168 1.00 49.94 109 GLY A CA 1
ATOM 836 C C . GLY A 1 109 ? 40.289 22.516 -45.670 1.00 49.94 109 GLY A C 1
ATOM 837 O O . GLY A 1 109 ? 40.196 21.421 -46.216 1.00 49.94 109 GLY A O 1
ATOM 838 N N . SER A 1 110 ? 40.162 23.677 -46.314 1.00 45.88 110 SER A N 1
ATOM 839 C CA . SER A 1 110 ? 40.333 23.869 -47.762 1.00 45.88 110 SER A CA 1
ATOM 840 C C . SER A 1 110 ? 40.532 25.345 -48.064 1.00 45.88 110 SER A C 1
ATOM 842 O O . SER A 1 110 ? 39.646 26.119 -47.635 1.00 45.88 110 SER A O 1
#

Sequence (110 aa):
MKQGALLDDERWQSYVQAIGDRLIAVSSAPSEKIIFYVVDSPQVNAGALPGYVFVYRGLLTFVESEDQLASVIGHEIGHVIAHHYEERRSTMVMGKVVGFVSAVLTASGS

Radius of gyration: 22.48 Å; chains: 1; bounding box: 55×36×74 Å

Foldseek 3Di:
DCPVVVVVLVVVLVLLVVLLVVLVVPDPQPPQQQHEHEAADLDLDWAEDQSYIYGYVVVVVVDPDPVVVSVRSNVRSVVNRVVVVVVVVVVVVVPPPPPPPVPPPPPPDD